Protein AF-A0A527YQQ2-F1 (afdb_monomer_lite)

Radius of gyration: 15.41 Å; chains: 1; bounding box: 29×24×46 Å

Structu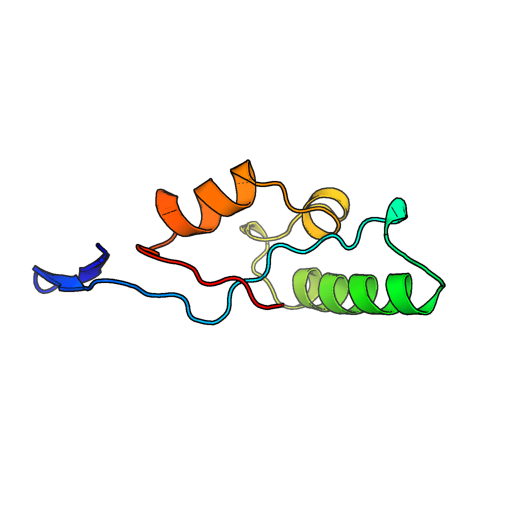re (mmCIF, N/CA/C/O backbone):
data_AF-A0A527YQQ2-F1
#
_entry.id   AF-A0A527YQQ2-F1
#
loop_
_atom_site.group_PDB
_atom_site.id
_atom_site.type_symbol
_atom_site.label_atom_id
_atom_site.label_alt_id
_atom_site.label_comp_id
_atom_site.label_asym_id
_atom_site.label_entity_id
_atom_site.label_seq_id
_atom_site.pdbx_PDB_ins_code
_atom_site.Cartn_x
_atom_site.Cartn_y
_atom_site.Cartn_z
_atom_site.occupancy
_atom_site.B_iso_or_equiv
_atom_site.auth_seq_id
_atom_site.auth_comp_id
_atom_site.auth_asym_id
_atom_site.auth_atom_id
_atom_site.pdbx_PDB_model_num
ATOM 1 N N . MET A 1 1 ? -10.009 -5.171 16.759 1.00 85.81 1 MET A N 1
ATOM 2 C CA . MET A 1 1 ? -11.119 -4.227 16.981 1.00 85.81 1 MET A CA 1
ATOM 3 C C . MET A 1 1 ? -10.555 -2.931 17.500 1.00 85.81 1 MET A C 1
ATOM 5 O O . MET A 1 1 ? -9.900 -2.914 18.541 1.00 85.81 1 MET A O 1
ATOM 9 N N . PHE A 1 2 ? -10.812 -1.857 16.767 1.00 93.81 2 PHE A N 1
ATOM 10 C CA . PHE A 1 2 ? -10.417 -0.510 17.145 1.00 93.81 2 PHE A CA 1
ATOM 11 C C . PHE A 1 2 ? -11.246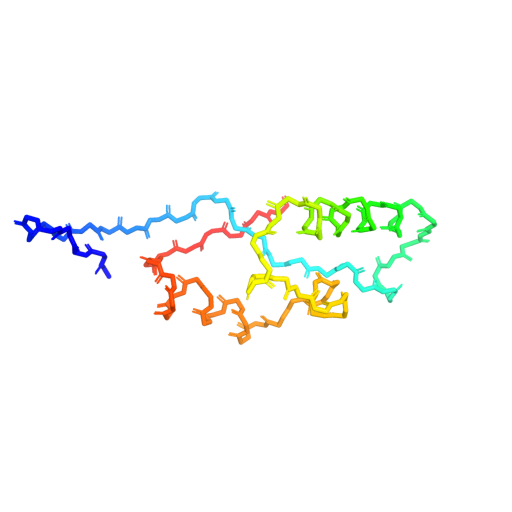 -0.024 18.338 1.00 93.81 2 PHE A C 1
ATOM 13 O O . PHE A 1 2 ? -12.468 -0.169 18.343 1.00 93.81 2 PHE A O 1
ATOM 20 N N . ARG A 1 3 ? -10.604 0.583 19.341 1.00 95.94 3 ARG A N 1
ATOM 21 C CA . ARG A 1 3 ? -11.295 1.149 20.507 1.00 95.94 3 ARG A CA 1
ATOM 22 C C . ARG A 1 3 ? -11.237 2.670 20.476 1.00 95.94 3 ARG A C 1
ATOM 24 O O . ARG A 1 3 ? -10.152 3.247 20.462 1.00 95.94 3 ARG A O 1
ATOM 31 N N . THR A 1 4 ? -12.396 3.325 20.491 1.00 95.56 4 THR A N 1
ATOM 32 C CA . THR A 1 4 ? -12.471 4.795 20.505 1.00 95.56 4 THR A CA 1
ATOM 33 C C . THR A 1 4 ? -12.012 5.369 21.853 1.00 95.56 4 THR A C 1
ATOM 35 O O . THR A 1 4 ? -12.035 4.651 22.860 1.00 95.56 4 THR A O 1
ATOM 38 N N . PRO A 1 5 ? -11.657 6.669 21.929 1.00 96.88 5 PRO A N 1
ATOM 39 C CA . PRO A 1 5 ? -11.305 7.322 23.195 1.00 96.88 5 PRO A CA 1
ATOM 40 C C . PRO A 1 5 ? -12.404 7.236 24.265 1.00 96.88 5 PRO A C 1
ATOM 42 O O . PRO A 1 5 ? -12.112 7.198 25.458 1.00 96.88 5 PRO A O 1
ATOM 45 N N . GLU A 1 6 ? -13.671 7.152 23.853 1.00 97.19 6 GLU A N 1
ATOM 46 C CA . GLU A 1 6 ? -14.830 6.998 24.743 1.00 97.19 6 GLU A CA 1
ATOM 47 C C . GLU A 1 6 ? -15.103 5.531 25.126 1.00 97.19 6 GLU A C 1
ATOM 49 O O . GLU A 1 6 ? -16.058 5.244 25.848 1.00 97.19 6 GLU A O 1
ATOM 54 N N . GLY A 1 7 ? -14.284 4.590 24.648 1.00 97.31 7 GLY A N 1
ATOM 55 C CA . GLY A 1 7 ? -14.333 3.178 25.017 1.00 97.31 7 GLY A CA 1
ATOM 56 C C . GLY A 1 7 ? -15.287 2.312 24.195 1.00 97.31 7 GLY A C 1
ATOM 57 O O . GLY A 1 7 ? -15.653 1.234 24.666 1.00 97.31 7 GLY A O 1
ATOM 58 N N . LYS A 1 8 ? -15.701 2.749 22.999 1.00 97.56 8 LYS A N 1
ATOM 59 C CA . LYS A 1 8 ? -16.496 1.916 22.082 1.00 97.56 8 LYS A CA 1
ATOM 60 C C . LYS A 1 8 ? -15.583 1.026 21.253 1.00 97.56 8 LYS A C 1
ATOM 62 O O . LYS A 1 8 ? -14.611 1.522 20.692 1.00 97.56 8 LYS A O 1
ATOM 67 N N . ASP A 1 9 ? -15.935 -0.246 21.130 1.00 97.62 9 ASP A N 1
ATOM 68 C CA . ASP A 1 9 ? -15.246 -1.165 20.229 1.00 97.62 9 ASP A CA 1
ATOM 69 C C . ASP A 1 9 ? -15.907 -1.115 18.842 1.00 97.62 9 ASP A C 1
ATOM 71 O O . ASP A 1 9 ? -17.130 -1.215 18.715 1.00 97.62 9 ASP A O 1
ATOM 75 N N . ILE A 1 10 ? -15.092 -0.913 17.809 1.00 97.25 10 ILE A N 1
ATOM 76 C CA . ILE A 1 10 ? -15.482 -0.833 16.403 1.00 97.25 10 ILE A CA 1
ATOM 77 C C . ILE A 1 10 ? -14.802 -1.981 15.663 1.00 97.25 10 ILE A C 1
ATOM 79 O O . ILE A 1 10 ? -13.587 -2.161 15.755 1.00 97.25 10 ILE A O 1
ATOM 83 N N . PHE A 1 11 ? -15.606 -2.735 14.917 1.00 97.50 11 PHE A N 1
ATOM 84 C CA . PHE A 1 11 ? -15.113 -3.729 13.976 1.00 97.50 11 PHE A CA 1
ATOM 85 C C . PHE A 1 11 ? -14.839 -3.053 12.631 1.00 97.50 11 PHE A C 1
ATOM 87 O O . PHE A 1 11 ? -15.766 -2.510 12.020 1.00 97.50 11 PHE A O 1
ATOM 94 N N . VAL A 1 12 ? -13.582 -3.041 12.196 1.00 97.81 12 VAL A N 1
ATOM 95 C CA . VAL A 1 12 ? -13.142 -2.299 11.007 1.00 97.81 12 VAL A CA 1
ATOM 96 C C . VAL A 1 12 ? -13.052 -3.238 9.810 1.00 97.81 12 VAL A C 1
ATOM 98 O O . VAL A 1 12 ? -12.331 -4.234 9.837 1.00 97.81 12 VAL A O 1
ATOM 101 N N . VAL A 1 13 ? -13.800 -2.911 8.754 1.00 97.75 13 VAL A N 1
ATOM 102 C CA . VAL A 1 13 ? -13.770 -3.630 7.476 1.00 97.75 13 VAL A CA 1
ATOM 103 C C . VAL A 1 13 ? -13.244 -2.691 6.400 1.00 97.75 13 VAL A C 1
ATOM 105 O O . VAL A 1 13 ? -13.936 -1.736 6.036 1.00 97.75 13 VAL A O 1
ATOM 108 N N . ASP A 1 14 ? -12.060 -2.983 5.869 1.00 97.31 14 ASP A N 1
ATOM 109 C CA . ASP A 1 14 ? -11.546 -2.325 4.673 1.00 97.31 14 ASP A CA 1
ATOM 110 C C . ASP A 1 14 ? -12.134 -2.991 3.420 1.00 97.31 14 ASP A C 1
ATOM 112 O O . ASP A 1 14 ? -11.867 -4.149 3.088 1.00 97.31 14 ASP A O 1
ATOM 116 N N . GLY A 1 15 ? -12.995 -2.240 2.735 1.00 96.81 15 GLY A N 1
ATOM 117 C CA . GLY A 1 15 ? -13.655 -2.667 1.506 1.00 96.81 15 GLY A CA 1
ATOM 118 C C . GLY A 1 15 ? -12.853 -2.393 0.235 1.00 96.81 15 GLY A C 1
ATOM 119 O O . GLY A 1 15 ? -13.368 -2.683 -0.846 1.00 96.81 15 GLY A O 1
ATOM 120 N N . HIS A 1 16 ? -11.656 -1.803 0.325 1.00 95.56 16 HIS A N 1
ATOM 121 C CA . HIS A 1 16 ? -10.862 -1.399 -0.834 1.00 95.56 16 HIS A CA 1
ATOM 122 C C . HIS A 1 16 ? -9.355 -1.585 -0.619 1.00 95.56 16 HIS A C 1
ATOM 124 O O . HIS A 1 16 ? -8.572 -0.635 -0.649 1.00 95.56 16 HIS A O 1
ATOM 130 N N . THR A 1 17 ? -8.935 -2.839 -0.495 1.00 95.62 17 THR A N 1
ATOM 131 C CA . THR A 1 17 ? -7.530 -3.189 -0.279 1.00 95.62 17 THR A CA 1
ATOM 132 C C . THR A 1 17 ? -6.875 -3.664 -1.573 1.00 95.62 17 THR A C 1
ATOM 134 O O . THR A 1 17 ? -7.476 -4.401 -2.355 1.00 95.62 17 THR A O 1
ATOM 137 N N . HIS A 1 18 ? -5.611 -3.305 -1.797 1.00 93.00 18 HIS A N 1
ATOM 138 C CA . HIS A 1 18 ? -4.831 -3.777 -2.946 1.00 93.00 18 HIS A CA 1
ATOM 139 C C . HIS A 1 18 ? -3.576 -4.497 -2.472 1.00 93.00 18 HIS A C 1
ATOM 141 O O . HIS A 1 18 ? -2.796 -3.944 -1.703 1.00 93.00 18 HIS A O 1
ATOM 147 N N . PHE A 1 19 ? -3.348 -5.706 -2.982 1.00 94.19 19 PHE A N 1
ATOM 148 C CA . PHE A 1 19 ? -2.063 -6.393 -2.866 1.00 94.19 19 PHE A CA 1
ATOM 149 C C . PHE A 1 19 ? -1.393 -6.412 -4.240 1.00 94.19 19 PHE A C 1
ATOM 151 O O . PHE A 1 19 ? -1.559 -7.349 -5.021 1.00 94.19 19 PHE A O 1
ATOM 158 N N . TRP A 1 20 ? -0.732 -5.303 -4.579 1.00 93.69 20 TRP A N 1
ATOM 159 C CA . TRP A 1 20 ? -0.244 -5.053 -5.934 1.00 93.69 20 TRP A CA 1
ATOM 160 C C . TRP A 1 20 ? 1.184 -5.564 -6.158 1.00 93.69 20 TRP A C 1
ATOM 162 O O . TRP A 1 20 ? 2.007 -5.627 -5.245 1.00 93.69 20 TRP A O 1
ATOM 172 N N . ASP A 1 21 ? 1.488 -5.858 -7.423 1.00 95.06 21 ASP A N 1
ATOM 173 C CA . ASP A 1 21 ? 2.847 -6.098 -7.907 1.00 95.06 21 ASP A CA 1
ATOM 174 C C . ASP A 1 21 ? 3.115 -5.172 -9.102 1.00 95.06 21 ASP A C 1
ATOM 176 O O . ASP A 1 21 ? 2.688 -5.429 -10.227 1.00 95.06 21 ASP A O 1
ATOM 180 N N . GLY A 1 22 ? 3.779 -4.053 -8.841 1.00 95.31 22 GLY A N 1
ATOM 181 C CA . GLY A 1 22 ? 4.247 -3.089 -9.834 1.00 95.31 22 GLY A CA 1
ATOM 182 C C . GLY A 1 22 ? 5.718 -3.275 -10.210 1.00 95.31 22 GLY A C 1
ATOM 183 O O . GLY A 1 22 ? 6.294 -2.373 -10.824 1.00 95.31 22 GLY A O 1
ATOM 184 N N . SER A 1 23 ? 6.339 -4.399 -9.835 1.00 96.31 23 SER A N 1
ATOM 185 C CA . SER A 1 23 ? 7.752 -4.672 -10.111 1.00 96.31 23 SER A CA 1
ATOM 186 C C . SER A 1 23 ? 8.062 -4.673 -11.614 1.00 96.31 23 SER A C 1
ATOM 188 O O . SER A 1 23 ? 7.168 -4.943 -12.425 1.00 96.31 23 SER A O 1
ATOM 190 N N . PRO A 1 24 ? 9.314 -4.390 -12.021 1.00 96.25 24 PRO A N 1
ATOM 19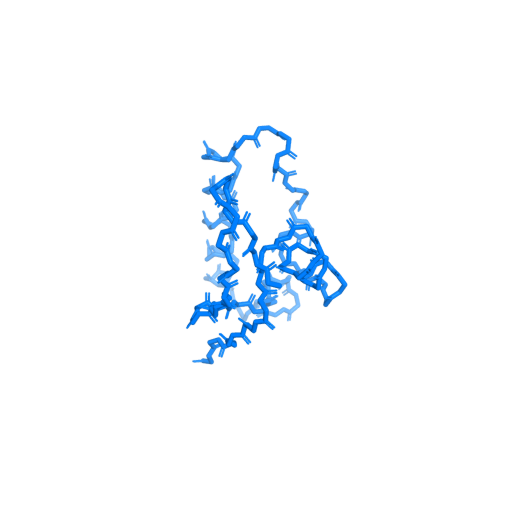1 C CA . PRO A 1 24 ? 9.721 -4.451 -13.425 1.00 96.25 24 PRO A CA 1
ATOM 192 C C . PRO A 1 24 ? 9.350 -5.770 -14.114 1.00 96.25 24 PRO A C 1
ATOM 194 O O . PRO A 1 24 ? 8.984 -5.768 -15.288 1.00 96.25 24 PRO A O 1
ATOM 197 N N . GLU A 1 25 ? 9.377 -6.886 -13.384 1.00 96.56 25 GLU A N 1
ATOM 198 C CA . GLU A 1 25 ? 9.025 -8.217 -13.883 1.00 96.56 25 GLU A CA 1
ATOM 199 C C . GLU A 1 25 ? 7.539 -8.346 -14.258 1.00 96.56 25 GLU A C 1
ATOM 201 O O . GLU A 1 25 ? 7.199 -9.154 -15.123 1.00 96.56 25 GLU A O 1
ATOM 206 N N . ASN A 1 26 ? 6.657 -7.543 -13.652 1.00 95.62 26 ASN A N 1
ATOM 207 C CA . ASN A 1 26 ? 5.218 -7.536 -13.933 1.00 95.62 26 ASN A CA 1
ATOM 208 C C . ASN A 1 26 ? 4.786 -6.410 -14.902 1.00 95.62 26 ASN A C 1
ATOM 210 O O . ASN A 1 26 ? 3.603 -6.251 -15.217 1.00 95.62 26 ASN A O 1
ATOM 214 N N . GLN A 1 27 ? 5.729 -5.619 -15.422 1.00 95.69 27 GLN A N 1
ATOM 215 C CA . GLN A 1 27 ? 5.444 -4.535 -16.365 1.00 95.69 27 GLN A CA 1
ATOM 216 C C . GLN A 1 27 ? 5.474 -5.046 -17.813 1.00 95.69 27 GLN A C 1
ATOM 218 O O . GLN A 1 27 ? 6.528 -5.288 -18.393 1.00 95.69 27 GLN A O 1
ATOM 223 N N . LYS A 1 28 ? 4.302 -5.147 -18.457 1.00 95.75 28 LYS A N 1
ATOM 224 C CA . LYS A 1 28 ? 4.197 -5.621 -19.856 1.00 95.75 28 LYS A CA 1
ATOM 225 C C . LYS A 1 28 ? 4.869 -4.706 -20.885 1.00 95.75 28 LYS A C 1
ATOM 227 O O . LYS A 1 28 ? 5.244 -5.164 -21.960 1.00 95.75 28 LYS A O 1
ATOM 232 N N . ASN A 1 29 ? 4.920 -3.405 -20.614 1.00 97.00 29 ASN A N 1
ATOM 233 C CA . ASN A 1 29 ? 5.480 -2.383 -21.497 1.00 97.00 29 ASN A CA 1
ATOM 234 C C . ASN A 1 29 ? 5.724 -1.079 -20.713 1.00 97.00 29 ASN A C 1
ATOM 236 O O . ASN A 1 29 ? 5.468 -1.001 -19.509 1.00 97.00 29 ASN A O 1
ATOM 240 N N . ILE A 1 30 ? 6.171 -0.035 -21.419 1.00 97.75 30 ILE A N 1
ATOM 241 C CA . ILE A 1 30 ? 6.452 1.288 -20.845 1.00 97.75 30 ILE A CA 1
ATOM 242 C C . ILE A 1 30 ? 5.264 1.900 -20.087 1.00 97.75 30 ILE A C 1
ATOM 244 O O . ILE A 1 30 ? 5.479 2.638 -19.132 1.00 97.75 30 ILE A O 1
ATOM 248 N N . HIS A 1 31 ? 4.022 1.577 -20.449 1.00 97.62 31 HIS A N 1
ATOM 249 C CA . HIS A 1 31 ? 2.842 2.121 -19.777 1.00 97.62 31 HIS A CA 1
ATOM 250 C C . HIS A 1 31 ? 2.641 1.525 -18.382 1.00 97.62 31 HIS A C 1
ATOM 252 O O . HIS A 1 31 ? 2.205 2.238 -17.485 1.00 97.62 31 HIS A O 1
ATOM 258 N N . GLY A 1 32 ? 3.030 0.263 -18.162 1.00 96.12 32 GLY A N 1
ATOM 259 C CA . GLY A 1 32 ? 3.063 -0.325 -16.817 1.00 96.12 32 GLY A CA 1
ATOM 260 C C . GLY A 1 32 ? 4.062 0.402 -15.914 1.00 96.12 32 GLY A C 1
ATOM 261 O O . GLY A 1 32 ? 3.735 0.761 -14.785 1.00 96.12 32 GLY A O 1
ATOM 262 N N . LYS A 1 33 ? 5.245 0.718 -16.459 1.00 96.81 33 LYS A N 1
ATOM 263 C CA . LYS A 1 33 ? 6.254 1.529 -15.770 1.00 96.81 33 LYS A CA 1
ATOM 264 C C . LYS A 1 33 ? 5.736 2.933 -15.446 1.00 96.81 33 LYS A C 1
ATOM 266 O O . LYS A 1 33 ? 5.869 3.399 -14.323 1.00 96.81 33 LYS A O 1
ATOM 271 N N . GLN A 1 34 ? 5.131 3.604 -16.425 1.00 97.94 34 GLN A N 1
ATOM 272 C CA . GLN A 1 34 ? 4.580 4.952 -16.254 1.00 97.94 34 GLN A CA 1
ATOM 273 C C . GLN A 1 34 ? 3.470 4.989 -15.202 1.00 97.94 34 GLN A C 1
ATOM 275 O O . GLN A 1 34 ? 3.404 5.944 -14.433 1.00 97.94 34 GLN A O 1
ATOM 280 N N . PHE A 1 35 ? 2.625 3.955 -15.154 1.00 96.31 35 PHE A N 1
ATOM 281 C CA . PHE A 1 35 ? 1.579 3.836 -14.146 1.00 96.31 35 PHE A CA 1
ATOM 282 C C . PHE A 1 35 ? 2.186 3.801 -12.741 1.00 96.31 35 PHE A C 1
ATOM 284 O O . PHE A 1 35 ? 1.898 4.688 -11.941 1.00 96.31 35 PHE A O 1
ATOM 291 N N . ILE A 1 36 ? 3.087 2.853 -12.456 1.00 96.69 36 ILE A N 1
ATOM 292 C CA . ILE A 1 36 ? 3.672 2.736 -11.112 1.00 96.69 36 ILE A CA 1
ATOM 293 C C . ILE A 1 36 ? 4.550 3.944 -10.746 1.00 96.69 36 ILE A C 1
ATOM 295 O O . ILE A 1 36 ? 4.503 4.410 -9.609 1.00 96.69 36 ILE A O 1
ATOM 299 N N . ASP A 1 37 ? 5.276 4.522 -11.709 1.00 97.62 37 ASP A N 1
ATOM 300 C CA . ASP A 1 37 ? 6.057 5.746 -11.500 1.00 97.62 37 ASP A CA 1
ATOM 301 C C . ASP A 1 37 ? 5.161 6.937 -11.131 1.00 97.62 37 ASP A C 1
ATOM 303 O O . ASP A 1 37 ? 5.539 7.748 -10.286 1.00 97.62 37 ASP A O 1
ATOM 307 N N . CYS A 1 38 ? 3.970 7.045 -11.732 1.00 97.94 38 CYS A N 1
ATOM 308 C CA . CYS A 1 38 ? 3.018 8.105 -11.406 1.00 97.94 38 CYS A CA 1
ATOM 309 C C . CYS A 1 38 ? 2.537 7.996 -9.953 1.00 97.94 38 CYS A C 1
ATOM 311 O O . CYS A 1 38 ? 2.539 8.993 -9.232 1.00 97.94 38 CYS A O 1
ATOM 313 N N . PHE A 1 39 ? 2.174 6.792 -9.500 1.00 96.88 39 PHE A N 1
ATOM 314 C CA . PHE A 1 39 ? 1.767 6.572 -8.108 1.00 96.88 39 PHE A CA 1
ATOM 315 C C . PHE A 1 39 ? 2.925 6.784 -7.130 1.00 96.88 39 PHE A C 1
ATOM 317 O O . PHE A 1 39 ? 2.729 7.371 -6.067 1.00 96.88 39 PHE A O 1
ATOM 324 N N . TYR A 1 40 ? 4.147 6.400 -7.505 1.00 97.88 40 TYR A N 1
ATOM 325 C CA . TYR A 1 40 ? 5.324 6.660 -6.681 1.00 97.88 40 TYR A CA 1
ATOM 326 C C . TYR A 1 40 ? 5.661 8.158 -6.584 1.00 97.8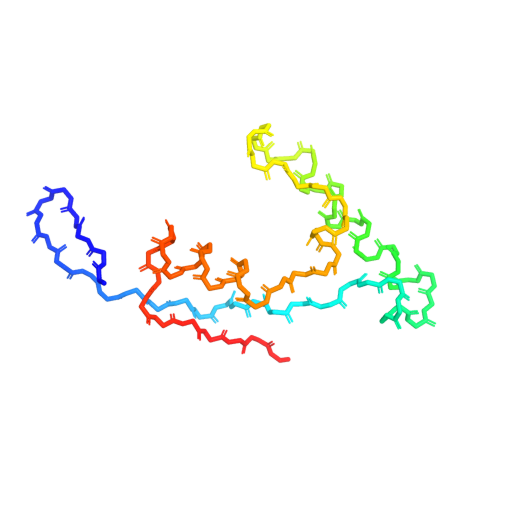8 40 TYR A C 1
ATOM 328 O O . TYR A 1 40 ? 6.083 8.640 -5.531 1.00 97.88 40 TYR A O 1
ATOM 336 N N . ALA A 1 41 ? 5.432 8.932 -7.648 1.00 98.31 41 ALA A N 1
ATOM 337 C CA . ALA A 1 41 ? 5.563 10.387 -7.605 1.00 98.31 41 ALA A CA 1
ATOM 338 C C . ALA A 1 41 ? 4.546 11.021 -6.640 1.00 98.31 41 ALA A C 1
ATOM 340 O O . ALA A 1 41 ? 4.901 11.930 -5.892 1.00 98.31 41 ALA A O 1
ATOM 341 N N . TYR A 1 42 ? 3.306 10.520 -6.595 1.00 97.88 42 TYR A N 1
ATOM 342 C CA . TYR A 1 42 ? 2.329 10.953 -5.589 1.00 97.88 42 TYR A CA 1
ATOM 343 C C . TYR A 1 42 ? 2.754 10.567 -4.176 1.00 97.88 42 TYR A C 1
ATOM 345 O O . TYR A 1 42 ? 2.722 11.419 -3.292 1.00 97.88 42 TYR A O 1
ATOM 353 N N . HIS A 1 43 ? 3.227 9.335 -3.975 1.00 97.12 43 HIS A N 1
ATOM 354 C CA . HIS A 1 43 ? 3.753 8.883 -2.685 1.00 97.12 43 HIS A CA 1
ATOM 355 C C . HIS A 1 43 ? 4.868 9.797 -2.173 1.00 97.12 43 HIS A C 1
ATOM 357 O O . HIS A 1 43 ? 4.823 10.286 -1.051 1.00 97.12 43 HIS A O 1
ATOM 363 N N . THR A 1 44 ? 5.851 10.090 -3.019 1.00 97.50 44 THR A N 1
ATOM 364 C CA . THR A 1 44 ? 7.010 10.906 -2.631 1.00 97.50 44 THR A CA 1
ATOM 365 C C . THR A 1 44 ? 6.713 12.400 -2.522 1.00 97.50 44 THR A C 1
ATOM 367 O O . THR A 1 44 ? 7.375 13.095 -1.753 1.00 97.50 44 THR A O 1
ATOM 370 N N . GLY A 1 45 ? 5.725 12.901 -3.267 1.00 98.00 45 GLY A N 1
ATOM 371 C CA . GLY A 1 45 ? 5.348 14.313 -3.270 1.00 98.00 45 GLY A CA 1
ATOM 372 C C . GLY A 1 45 ? 4.304 14.708 -2.224 1.00 98.00 45 GLY A C 1
ATOM 373 O O . GLY A 1 45 ? 4.243 15.885 -1.870 1.00 98.00 45 GLY A O 1
ATOM 374 N N . LEU A 1 46 ? 3.475 13.766 -1.756 1.00 97.94 46 LEU A N 1
ATOM 375 C CA . LEU A 1 46 ? 2.292 14.056 -0.931 1.00 97.94 46 LEU A CA 1
ATOM 376 C C . LEU A 1 46 ? 2.299 13.383 0.451 1.00 97.94 46 LEU A C 1
ATOM 378 O O . LEU A 1 46 ? 1.488 13.765 1.295 1.00 97.94 46 LEU A O 1
ATOM 382 N N . SER A 1 47 ? 3.191 12.423 0.710 1.00 96.88 47 SER A N 1
ATOM 383 C CA . SER A 1 47 ? 3.268 11.743 2.010 1.00 96.88 47 SER A CA 1
ATOM 384 C C . SER A 1 47 ? 4.212 12.453 2.997 1.00 96.88 47 SER A C 1
ATOM 386 O O . SER A 1 47 ? 5.181 13.100 2.583 1.00 96.88 47 SER A O 1
ATOM 388 N N . PRO A 1 48 ? 3.990 12.310 4.320 1.00 97.50 48 PRO A N 1
ATOM 389 C CA . PRO A 1 48 ? 4.964 12.699 5.341 1.00 97.50 48 PRO A CA 1
ATOM 390 C C . PRO A 1 48 ? 6.315 12.003 5.141 1.00 97.50 48 PRO A C 1
ATOM 392 O O . PRO A 1 48 ? 6.375 10.876 4.646 1.00 97.50 48 PRO A O 1
ATOM 395 N N . LYS A 1 49 ? 7.409 12.649 5.565 1.00 96.94 49 LYS A N 1
ATOM 396 C CA . LYS A 1 49 ? 8.779 12.157 5.320 1.00 96.94 49 LYS A CA 1
ATOM 397 C C . LYS A 1 49 ? 9.026 10.778 5.929 1.00 96.94 49 LYS A C 1
ATOM 399 O O . LYS A 1 49 ? 9.686 9.948 5.319 1.00 96.94 49 LYS A O 1
ATOM 404 N N . GLU A 1 50 ? 8.489 10.548 7.116 1.00 96.00 50 GLU A N 1
ATOM 405 C CA . GLU A 1 50 ? 8.567 9.300 7.869 1.00 96.00 50 GLU A CA 1
ATOM 406 C C . GLU A 1 50 ? 7.758 8.156 7.243 1.00 96.00 50 GLU A C 1
ATOM 408 O O . GLU A 1 50 ? 8.005 6.998 7.561 1.00 96.00 50 GLU A O 1
ATOM 413 N N . GLN A 1 51 ? 6.831 8.470 6.333 1.00 94.94 51 GLN A N 1
ATOM 414 C CA . GLN A 1 51 ? 6.027 7.491 5.598 1.00 94.94 51 GLN A CA 1
ATOM 415 C C . GLN A 1 51 ? 6.571 7.219 4.190 1.00 94.94 51 GLN A C 1
ATOM 417 O O . GLN A 1 51 ? 6.007 6.413 3.451 1.00 94.94 51 GLN A O 1
ATOM 422 N N . LEU A 1 52 ? 7.665 7.876 3.789 1.00 96.75 52 LEU A N 1
ATOM 423 C CA . LEU A 1 52 ? 8.277 7.635 2.490 1.00 96.75 52 LEU A CA 1
ATOM 424 C C . LEU A 1 52 ? 8.887 6.240 2.433 1.00 96.75 52 LEU A C 1
ATOM 426 O O . LEU A 1 52 ? 9.565 5.782 3.350 1.00 96.75 52 LEU A O 1
ATOM 430 N N . TRP A 1 53 ? 8.651 5.568 1.313 1.00 96.00 53 TRP A N 1
ATOM 431 C CA . TRP A 1 53 ? 9.155 4.228 1.059 1.00 96.00 53 TRP A CA 1
ATOM 432 C C . TRP A 1 53 ? 10.184 4.283 -0.055 1.00 96.00 53 TRP A C 1
ATOM 434 O O . TRP A 1 53 ? 10.040 5.027 -1.032 1.00 96.00 53 TRP A O 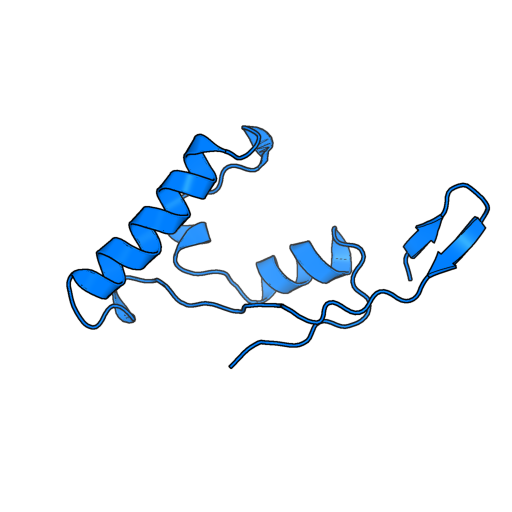1
ATOM 444 N N . GLU A 1 54 ? 11.191 3.430 0.071 1.00 96.44 54 GLU A N 1
ATOM 445 C CA . GLU A 1 54 ? 12.066 3.108 -1.046 1.00 96.44 54 GLU A CA 1
ATOM 446 C C . GLU A 1 54 ? 11.243 2.572 -2.220 1.00 96.44 54 GLU A C 1
ATOM 448 O O . GLU A 1 54 ? 10.259 1.844 -2.034 1.00 96.44 54 GLU A O 1
ATOM 453 N N . LYS A 1 55 ? 11.657 2.917 -3.443 1.00 95.94 55 LYS A N 1
ATOM 454 C CA . LYS A 1 55 ? 10.913 2.564 -4.660 1.00 95.94 55 LYS A CA 1
ATOM 455 C C . LYS A 1 55 ? 10.675 1.061 -4.776 1.00 95.94 55 LYS A C 1
ATOM 457 O O . LYS A 1 55 ? 9.580 0.651 -5.131 1.00 95.94 55 LYS A O 1
ATOM 462 N N . SER A 1 56 ? 11.659 0.246 -4.405 1.00 95.56 56 SER A N 1
ATOM 463 C CA . SER A 1 56 ? 11.552 -1.216 -4.434 1.00 95.56 56 SER A CA 1
ATOM 464 C C . SER A 1 56 ? 10.462 -1.758 -3.501 1.00 95.56 56 SER A C 1
ATOM 466 O O . SER A 1 56 ? 9.723 -2.656 -3.899 1.00 95.56 56 SER A O 1
ATOM 468 N N . LYS A 1 57 ? 10.310 -1.188 -2.294 1.00 95.19 57 LYS A N 1
ATOM 469 C CA . LYS A 1 57 ? 9.209 -1.528 -1.373 1.00 95.19 57 LYS A CA 1
ATOM 470 C C . LYS A 1 57 ? 7.860 -1.128 -1.972 1.00 95.19 57 LYS A C 1
ATOM 472 O O . LYS A 1 57 ? 6.901 -1.883 -1.862 1.00 95.19 57 LYS A O 1
ATOM 477 N N . PHE A 1 58 ? 7.787 0.052 -2.591 1.00 96.06 58 PHE A N 1
ATOM 478 C CA . PHE A 1 58 ? 6.555 0.554 -3.201 1.00 96.06 58 PHE A CA 1
ATOM 479 C C . PHE A 1 58 ? 6.145 -0.249 -4.441 1.00 96.06 58 PHE A C 1
ATOM 481 O O . PHE A 1 58 ? 4.968 -0.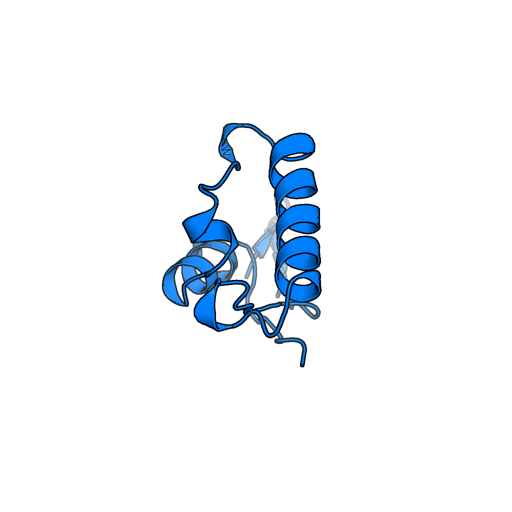519 -4.641 1.00 96.06 58 PHE A O 1
ATOM 488 N N . GLU A 1 59 ? 7.099 -0.645 -5.282 1.00 96.44 59 GLU A N 1
ATOM 489 C CA . GLU A 1 59 ? 6.831 -1.427 -6.490 1.00 96.44 59 GLU A CA 1
ATOM 490 C C . GLU A 1 59 ? 6.386 -2.851 -6.160 1.00 96.44 59 GLU A C 1
ATOM 492 O O . GLU A 1 59 ? 5.519 -3.381 -6.848 1.00 96.44 59 GLU A O 1
ATOM 497 N N . LYS A 1 60 ? 6.938 -3.474 -5.114 1.00 95.69 60 LYS A N 1
ATOM 498 C CA . LYS A 1 60 ? 6.596 -4.846 -4.736 1.00 95.69 60 LYS A CA 1
ATOM 499 C C . LYS A 1 60 ? 6.359 -4.947 -3.238 1.00 95.69 60 LYS A C 1
ATOM 501 O O . LYS A 1 60 ? 7.280 -5.141 -2.443 1.00 95.69 60 LYS A O 1
ATOM 506 N N . TYR A 1 61 ? 5.093 -4.839 -2.873 1.00 93.69 61 TYR A N 1
ATOM 507 C CA . TYR A 1 61 ? 4.673 -4.908 -1.489 1.00 93.69 61 TYR A CA 1
ATOM 508 C C . TYR A 1 61 ? 4.652 -6.369 -1.017 1.00 93.69 61 TYR A C 1
ATOM 510 O O . TYR A 1 61 ? 4.167 -7.254 -1.721 1.00 93.69 61 TYR A O 1
ATOM 518 N N . SER A 1 62 ? 5.244 -6.659 0.145 1.00 94.94 62 SER A N 1
ATOM 519 C CA . SER A 1 62 ? 5.294 -8.026 0.675 1.00 94.94 62 SER A CA 1
ATOM 520 C C . SER A 1 62 ? 4.035 -8.341 1.479 1.00 94.94 62 SER A C 1
ATOM 522 O O . SER A 1 62 ? 3.423 -7.450 2.063 1.00 94.94 62 SER A O 1
ATOM 524 N N . ALA A 1 63 ? 3.670 -9.623 1.552 1.00 95.88 63 ALA A N 1
ATOM 525 C CA . ALA A 1 63 ? 2.557 -10.062 2.393 1.00 95.88 63 ALA A CA 1
ATOM 526 C C . ALA A 1 63 ? 2.791 -9.733 3.879 1.00 95.88 63 ALA A C 1
ATOM 528 O O . ALA A 1 63 ? 1.846 -9.420 4.590 1.00 95.88 63 ALA A O 1
ATOM 529 N N . GLU A 1 64 ? 4.048 -9.766 4.334 1.00 96.88 64 GLU A N 1
ATOM 530 C CA . GLU A 1 64 ? 4.426 -9.375 5.696 1.00 96.88 64 GLU A CA 1
ATOM 531 C C . GLU A 1 64 ? 4.219 -7.877 5.941 1.00 96.88 64 GLU A C 1
ATOM 533 O O . GLU A 1 64 ? 3.622 -7.511 6.948 1.00 96.88 64 GLU A O 1
ATOM 538 N N . ASN A 1 65 ? 4.646 -7.013 5.011 1.00 94.94 65 ASN A N 1
ATOM 539 C CA . ASN A 1 65 ? 4.404 -5.574 5.126 1.00 94.94 65 ASN A CA 1
ATOM 540 C C . ASN A 1 65 ? 2.904 -5.277 5.127 1.00 94.94 65 ASN A C 1
ATOM 542 O O . ASN A 1 65 ? 2.449 -4.523 5.971 1.00 94.94 65 ASN A O 1
ATOM 546 N N . LEU A 1 66 ? 2.138 -5.913 4.234 1.00 95.50 66 LEU A N 1
ATOM 547 C CA . LEU A 1 66 ? 0.684 -5.765 4.199 1.00 95.50 66 LEU A CA 1
ATOM 548 C C . LEU A 1 66 ? 0.039 -6.207 5.510 1.00 95.50 66 LEU A C 1
ATOM 550 O O . LEU A 1 66 ? -0.842 -5.527 6.026 1.00 95.50 66 LEU A O 1
ATOM 554 N N . TYR A 1 67 ? 0.478 -7.342 6.050 1.00 96.19 67 TYR A N 1
ATOM 555 C CA . TYR A 1 67 ? -0.045 -7.849 7.307 1.00 96.19 67 TYR A CA 1
ATOM 556 C C . TYR A 1 67 ? 0.222 -6.878 8.462 1.00 96.19 67 TYR A C 1
ATOM 558 O O . TYR A 1 67 ? -0.694 -6.548 9.214 1.00 96.19 67 TYR A O 1
ATOM 566 N N . ASN A 1 68 ? 1.461 -6.398 8.573 1.00 96.31 68 ASN A N 1
ATOM 567 C CA . ASN A 1 68 ? 1.846 -5.472 9.628 1.00 96.31 68 ASN A CA 1
ATOM 568 C C . ASN A 1 68 ? 1.126 -4.127 9.477 1.00 96.31 68 ASN A C 1
ATOM 570 O O . ASN A 1 68 ? 0.458 -3.696 10.412 1.00 96.31 68 ASN A O 1
ATOM 574 N N . ASP A 1 69 ? 1.174 -3.515 8.293 1.00 95.44 69 ASP A N 1
ATOM 575 C CA . ASP A 1 69 ? 0.635 -2.170 8.070 1.00 95.44 69 ASP A CA 1
ATOM 576 C C . ASP A 1 69 ? -0.903 -2.127 8.213 1.00 95.44 69 ASP A C 1
ATOM 578 O O . ASP A 1 69 ? -1.431 -1.117 8.671 1.00 95.44 69 ASP A O 1
ATOM 582 N N . LEU A 1 70 ? -1.633 -3.198 7.861 1.00 96.31 70 LEU A N 1
ATOM 583 C CA . LEU A 1 70 ? -3.104 -3.220 7.940 1.00 96.31 70 LEU A CA 1
ATOM 584 C C . LEU A 1 70 ? -3.645 -3.750 9.274 1.00 96.31 70 LEU A C 1
ATOM 586 O O . LEU A 1 70 ? -4.581 -3.170 9.821 1.00 96.31 70 LEU A O 1
ATOM 590 N N . PHE A 1 71 ? -3.073 -4.839 9.802 1.00 96.75 71 PHE A N 1
ATOM 591 C CA . PHE A 1 71 ? -3.673 -5.589 10.917 1.00 96.75 71 PHE A CA 1
ATOM 592 C C . PHE A 1 71 ? -2.913 -5.474 12.245 1.00 96.75 71 PHE A C 1
ATOM 594 O O . PHE A 1 71 ? -3.471 -5.825 13.287 1.00 96.75 71 PHE A O 1
ATOM 601 N N . ILE A 1 72 ? -1.642 -5.054 12.230 1.00 96.69 72 ILE A N 1
ATOM 602 C CA . ILE A 1 72 ? -0.833 -4.882 13.450 1.00 96.69 72 ILE A CA 1
ATOM 603 C C . ILE A 1 72 ? -0.734 -3.407 13.823 1.00 96.69 72 ILE A C 1
ATOM 605 O O . ILE A 1 72 ? -1.128 -3.018 14.922 1.00 96.69 72 ILE A O 1
ATOM 609 N N . ASP A 1 73 ? -0.216 -2.601 12.902 1.00 95.31 73 ASP A N 1
ATOM 610 C CA . ASP A 1 73 ? -0.061 -1.157 13.057 1.00 95.31 73 ASP A CA 1
ATOM 611 C C . ASP A 1 73 ? -1.329 -0.413 12.608 1.00 95.31 73 ASP A C 1
ATOM 613 O O . ASP A 1 73 ? -1.634 0.676 13.105 1.00 95.31 73 ASP A O 1
ATOM 617 N N . GLY A 1 74 ? -2.082 -1.020 11.688 1.00 94.88 74 GLY A N 1
ATOM 618 C CA . GLY A 1 74 ? -3.380 -0.555 11.221 1.00 94.88 74 GLY A CA 1
ATOM 619 C C . GLY A 1 74 ? -4.556 -1.068 12.065 1.00 94.88 74 GLY A C 1
ATOM 620 O O . GLY A 1 74 ? -4.401 -1.936 12.927 1.00 94.88 74 GLY A O 1
ATOM 621 N N . PRO A 1 75 ? -5.759 -0.507 11.856 1.00 96.38 75 PRO A N 1
ATOM 622 C CA . PRO A 1 75 ? -6.933 -0.828 12.658 1.00 96.38 75 PRO A CA 1
ATOM 623 C C . PRO A 1 75 ? -7.781 -1.977 12.093 1.00 96.38 75 PRO A C 1
ATOM 625 O O . PRO A 1 75 ? -8.827 -2.267 12.682 1.00 96.38 75 PRO A O 1
ATOM 628 N N . ASP A 1 76 ? -7.400 -2.574 10.961 1.00 97.81 76 ASP A N 1
ATOM 629 C CA . ASP A 1 76 ? -8.276 -3.463 10.202 1.00 97.81 76 ASP A CA 1
ATOM 630 C C . ASP A 1 76 ? -8.511 -4.781 10.941 1.00 97.81 76 ASP A C 1
ATOM 632 O O . ASP A 1 76 ? -7.587 -5.441 11.416 1.00 97.81 76 ASP A O 1
ATOM 636 N N . ASP A 1 77 ? -9.773 -5.204 10.999 1.00 97.62 77 ASP A N 1
ATOM 637 C CA . ASP A 1 77 ? -10.140 -6.552 11.434 1.00 97.62 77 ASP A CA 1
ATOM 638 C C . ASP A 1 77 ? -10.324 -7.483 10.226 1.00 97.62 77 ASP A C 1
ATOM 640 O O . ASP A 1 77 ? -10.042 -8.682 10.297 1.00 97.62 77 ASP A O 1
ATOM 644 N N . ILE A 1 78 ? -10.807 -6.934 9.107 1.00 97.31 78 ILE A N 1
ATOM 645 C CA . ILE A 1 78 ? -10.966 -7.616 7.820 1.00 97.31 78 ILE A CA 1
ATOM 646 C C . ILE A 1 78 ? -10.598 -6.645 6.700 1.00 97.31 78 ILE A C 1
ATOM 648 O O . ILE A 1 78 ? -11.047 -5.503 6.704 1.00 97.31 78 ILE A O 1
ATOM 652 N N . ALA A 1 79 ? -9.878 -7.149 5.701 1.00 96.81 79 ALA A N 1
ATOM 653 C CA . ALA A 1 79 ? -9.563 -6.442 4.467 1.00 96.81 79 ALA A CA 1
ATOM 654 C C . ALA A 1 79 ? -10.028 -7.265 3.255 1.00 96.81 79 ALA A C 1
ATOM 656 O O . ALA A 1 79 ? -9.892 -8.495 3.243 1.00 96.81 79 ALA A O 1
ATOM 657 N N . ILE A 1 80 ? -10.592 -6.610 2.239 1.00 96.44 80 ILE A N 1
ATOM 658 C CA . ILE A 1 80 ? -11.110 -7.255 1.024 1.00 96.44 80 ILE A CA 1
ATOM 659 C C . ILE A 1 80 ? -10.294 -6.791 -0.181 1.00 96.44 80 ILE A C 1
ATOM 661 O O . ILE A 1 80 ? -10.376 -5.633 -0.602 1.00 96.44 80 ILE A O 1
ATOM 665 N N . PHE A 1 81 ? -9.544 -7.723 -0.777 1.00 95.25 81 PHE A N 1
ATOM 666 C CA . PHE A 1 81 ? -8.762 -7.429 -1.973 1.00 95.25 81 PHE A CA 1
ATOM 667 C C . PHE A 1 81 ? -9.639 -7.118 -3.183 1.00 95.25 81 PHE A C 1
ATOM 669 O O . PHE A 1 81 ? -10.581 -7.846 -3.499 1.00 95.25 81 PHE A O 1
ATOM 676 N N . GLN A 1 82 ? -9.279 -6.044 -3.879 1.00 89.44 82 GLN A N 1
ATOM 677 C CA . GLN A 1 82 ? -9.838 -5.678 -5.172 1.00 89.44 82 GLN A CA 1
ATOM 678 C C . GLN A 1 82 ? -9.169 -6.493 -6.285 1.00 89.44 82 GLN A C 1
ATOM 680 O O . GLN A 1 82 ? -7.951 -6.681 -6.279 1.00 89.44 82 GLN A O 1
ATOM 685 N N . THR A 1 83 ? -9.978 -6.967 -7.234 1.00 72.88 83 THR A N 1
ATOM 686 C CA . THR A 1 83 ? -9.556 -7.781 -8.388 1.00 72.88 83 THR A CA 1
ATOM 687 C C . THR A 1 83 ? -9.771 -7.056 -9.701 1.00 72.88 83 THR A C 1
ATOM 689 O O . THR A 1 83 ? -10.858 -6.446 -9.830 1.00 72.88 83 THR A O 1
#

Foldseek 3Di:
DDADPVGDDDAAEAEEDEQDALDPVPQPDVVSVVVLVVVLCCLVVPDDPVSRDDSVCSNHPDPVNVCCVPPPVHDHPYYDYDD

pLDDT: mean 95.9, std 3.1, range [72.88, 98.31]

Secondary structure (DSSP, 8-state):
-EE-TTS-EE--EEEEE---B-SGGG--SHHHHHHHHHHHHHHHHHS-GGG---HHHHHB--HHHHHIIIIISS--SEEEE--

Sequence (83 aa):
MFRTPEGKDIFVVDGHTHFWDGSPENQKNIHGKQFIDCFYAYHTGLSPKEQLWEKSKFEKYSAENLYNDLFIDGPDDIAIFQT